Protein AF-A0A3C1M340-F1 (afdb_monomer_lite)

Secondary structure (DSSP, 8-state):
-HHHHHIIIIIHHHHHHHHHTT----S--EEEEEE-TTS-EEEEEEESS--TTTHHHHGGGB-S-HHHHHHHHHHT-GGG----B-SS-------PPTTTTSSPPP-----STT-----SS----PPPPTTT-PPPPP----

Sequence (142 aa):
DGLAKVEATVLRPVVQALRQRGIDYRGCLYAGLMVRPDGRIQVVEFNCRFGDPETQVVLPLLASPLEDLLLACVEGRLSQISPQWHPGFAVGVVLASEGYPGTVQRGSLLRGWAKPRVWGRGYSMPAPNKKTGLWSPPAAGC

pLDDT: mean 85.06, std 18.16, range [31.88, 98.06]

Structure (mmCIF, N/CA/C/O backbone):
data_AF-A0A3C1M340-F1
#
_entry.id   AF-A0A3C1M340-F1
#
loop_
_atom_site.group_PDB
_atom_site.id
_atom_site.type_symbol
_atom_site.label_atom_id
_atom_site.label_alt_id
_atom_site.label_comp_id
_atom_site.label_asym_id
_atom_site.label_entity_id
_atom_site.label_seq_id
_atom_site.pdbx_PDB_ins_code
_atom_site.Cartn_x
_atom_site.Cartn_y
_atom_site.Cartn_z
_atom_site.occupancy
_atom_site.B_iso_or_equiv
_atom_site.auth_seq_id
_atom_site.auth_comp_id
_atom_site.auth_asym_id
_atom_site.auth_atom_id
_atom_site.pdbx_PDB_model_num
ATOM 1 N N . ASP A 1 1 ? 8.660 3.408 16.340 1.00 72.19 1 ASP A N 1
ATOM 2 C CA . ASP A 1 1 ? 8.639 4.887 16.317 1.00 72.19 1 ASP A CA 1
ATOM 3 C C . ASP A 1 1 ? 8.169 5.540 15.021 1.00 72.19 1 ASP A C 1
ATOM 5 O O . ASP A 1 1 ? 7.170 6.245 15.077 1.00 72.19 1 ASP A O 1
ATOM 9 N N . GLY A 1 2 ? 8.788 5.319 13.853 1.00 84.50 2 GLY A N 1
ATOM 10 C CA . GLY A 1 2 ? 8.396 6.026 12.613 1.00 84.50 2 GLY A CA 1
ATOM 11 C C . GLY A 1 2 ? 6.963 5.760 12.113 1.00 84.50 2 GLY A C 1
ATOM 12 O O . GLY A 1 2 ? 6.224 6.700 11.831 1.00 84.50 2 GLY A O 1
ATOM 13 N N . LEU A 1 3 ? 6.544 4.491 12.056 1.00 88.31 3 LEU A N 1
ATOM 14 C CA . LEU A 1 3 ? 5.203 4.088 11.595 1.00 88.31 3 LEU A CA 1
ATOM 15 C C . LEU A 1 3 ? 4.074 4.655 12.467 1.00 88.31 3 LEU A C 1
ATOM 17 O O . LEU A 1 3 ? 3.103 5.185 11.938 1.00 88.31 3 LEU A O 1
ATOM 21 N N . ALA A 1 4 ? 4.235 4.623 13.792 1.00 91.88 4 ALA A N 1
ATOM 22 C CA . ALA A 1 4 ? 3.259 5.195 14.720 1.00 91.88 4 ALA A CA 1
ATOM 23 C C . ALA A 1 4 ? 3.076 6.708 14.497 1.00 91.88 4 ALA A C 1
ATOM 25 O O . ALA A 1 4 ? 1.959 7.221 14.554 1.00 91.88 4 ALA A O 1
ATOM 26 N N . LYS A 1 5 ? 4.163 7.424 14.172 1.00 93.25 5 LYS A N 1
ATOM 27 C CA . LYS A 1 5 ? 4.108 8.848 13.824 1.00 93.25 5 LYS A CA 1
ATOM 28 C C . LYS A 1 5 ? 3.344 9.077 12.518 1.00 93.25 5 LYS A C 1
ATOM 30 O O . LYS A 1 5 ? 2.459 9.924 12.498 1.00 93.25 5 LYS A O 1
ATOM 35 N N . VAL A 1 6 ? 3.629 8.300 11.466 1.00 95.44 6 VAL A N 1
ATOM 36 C CA . VAL A 1 6 ? 2.882 8.351 10.190 1.00 95.44 6 VAL A CA 1
ATOM 37 C C . VAL A 1 6 ? 1.391 8.121 10.423 1.00 95.44 6 VAL A C 1
ATOM 39 O O . VAL A 1 6 ? 0.554 8.872 9.925 1.00 95.44 6 VAL A O 1
ATOM 42 N N . GLU A 1 7 ? 1.049 7.102 11.202 1.00 94.75 7 GLU A N 1
ATOM 43 C CA . GLU A 1 7 ? -0.337 6.770 11.498 1.00 94.75 7 GLU A CA 1
ATOM 44 C C . GLU A 1 7 ? -1.058 7.927 12.204 1.00 94.75 7 GLU A C 1
ATOM 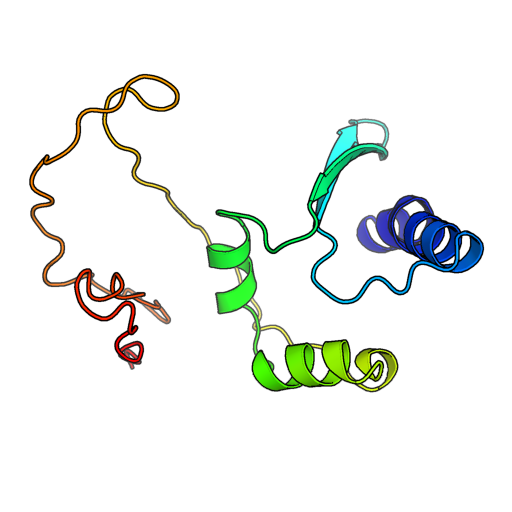46 O O . GLU A 1 7 ? -2.146 8.327 11.785 1.00 94.75 7 GLU A O 1
ATOM 51 N N . ALA A 1 8 ? -0.433 8.495 13.237 1.00 95.25 8 ALA A N 1
ATOM 52 C CA . ALA A 1 8 ? -1.012 9.565 14.040 1.00 95.25 8 ALA A CA 1
ATOM 53 C C . ALA A 1 8 ? -1.120 10.901 13.289 1.00 95.25 8 ALA A C 1
ATOM 55 O O . ALA A 1 8 ? -2.116 11.604 13.450 1.00 95.25 8 ALA A O 1
ATOM 56 N N . THR A 1 9 ? -0.119 11.267 12.481 1.00 95.12 9 THR A N 1
ATOM 57 C CA . THR A 1 9 ? -0.057 12.596 11.847 1.00 95.12 9 THR A CA 1
ATOM 58 C C . THR A 1 9 ? -0.555 12.621 10.406 1.00 95.12 9 THR A C 1
ATOM 60 O O . THR A 1 9 ? -0.801 13.704 9.883 1.00 95.12 9 THR A O 1
ATOM 63 N N . VAL A 1 10 ? -0.683 11.464 9.747 1.00 96.31 10 VAL A N 1
ATOM 64 C CA . VAL A 1 10 ? -1.110 11.368 8.342 1.00 96.31 10 VAL A CA 1
ATOM 65 C C . VAL A 1 10 ? -2.363 10.511 8.197 1.00 96.31 10 VAL A C 1
ATOM 67 O O . VAL A 1 10 ? -3.405 11.021 7.792 1.00 96.31 10 VAL A O 1
ATOM 70 N N . LEU A 1 11 ? -2.293 9.219 8.534 1.00 96.00 11 LEU A N 1
ATOM 71 C CA . LEU A 1 11 ? -3.354 8.271 8.166 1.00 96.00 11 LEU A CA 1
ATOM 72 C C . LEU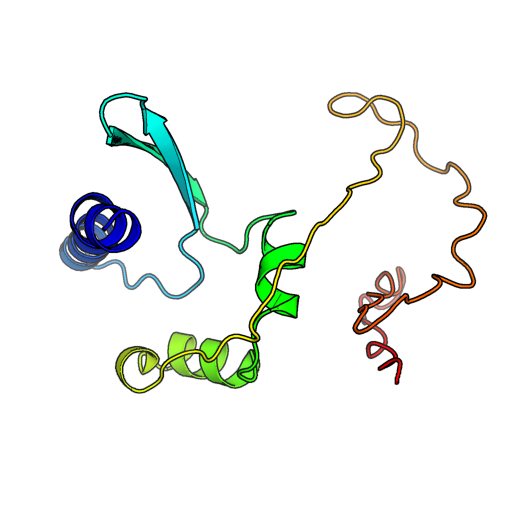 A 1 11 ? -4.654 8.507 8.949 1.00 96.00 11 LEU A C 1
ATOM 74 O O . LEU A 1 11 ? -5.721 8.624 8.346 1.00 96.00 11 LEU A O 1
ATOM 78 N N . ARG A 1 12 ? -4.583 8.632 10.282 1.00 95.75 12 ARG A N 1
ATOM 79 C CA . ARG A 1 12 ? -5.764 8.880 11.128 1.00 95.75 12 ARG A CA 1
ATOM 80 C C . ARG A 1 12 ? -6.461 10.207 10.793 1.00 95.75 12 ARG A C 1
ATOM 82 O O . ARG A 1 12 ? -7.680 10.165 10.610 1.00 95.75 12 ARG A O 1
ATOM 89 N N . PRO A 1 13 ? -5.751 11.347 10.640 1.00 97.12 13 PRO A N 1
ATOM 90 C CA . PRO A 1 13 ? -6.373 12.603 10.222 1.00 97.12 13 PRO A CA 1
ATOM 91 C C . PRO A 1 13 ? -7.105 12.509 8.881 1.00 97.12 13 PRO A C 1
ATOM 93 O O . PRO A 1 13 ? -8.211 13.029 8.755 1.00 97.12 13 PRO A O 1
ATOM 96 N N . VAL A 1 14 ? -6.538 11.809 7.892 1.00 97.25 14 VAL A N 1
ATOM 97 C CA . VAL A 1 14 ? -7.187 11.646 6.581 1.00 97.25 14 VAL A CA 1
ATOM 98 C C . VAL A 1 14 ? -8.459 10.813 6.691 1.00 97.25 14 VAL A C 1
ATOM 100 O O . VAL A 1 14 ? -9.502 11.233 6.192 1.00 97.25 14 VAL A O 1
ATOM 103 N N . VAL A 1 15 ? -8.421 9.681 7.400 1.00 95.25 15 VAL A N 1
ATOM 104 C CA . VAL A 1 15 ? -9.620 8.856 7.632 1.00 95.25 15 VAL A CA 1
ATOM 105 C C . VAL A 1 15 ? -10.699 9.650 8.376 1.00 95.25 15 VAL A C 1
ATOM 107 O O . VAL A 1 15 ? -11.879 9.564 8.033 1.00 95.25 15 VAL A O 1
ATOM 110 N N . GLN A 1 16 ? -10.319 10.464 9.364 1.00 96.81 16 GLN A N 1
ATOM 111 C CA . GLN A 1 16 ? -11.253 11.327 10.086 1.00 96.81 16 GLN A CA 1
ATOM 112 C C . GLN A 1 16 ? -11.868 12.400 9.178 1.00 96.81 16 GLN A C 1
ATOM 114 O O . GLN A 1 16 ? -13.082 12.600 9.222 1.00 96.81 16 GLN A O 1
ATOM 119 N N . ALA A 1 17 ? -11.067 13.051 8.334 1.00 97.88 17 ALA A N 1
ATOM 120 C CA . ALA A 1 17 ? -11.548 14.058 7.394 1.00 97.88 17 ALA A CA 1
ATOM 121 C C . ALA A 1 17 ? -12.517 13.463 6.359 1.00 97.88 17 ALA A C 1
ATOM 123 O O . ALA A 1 17 ? -13.540 14.073 6.050 1.00 97.88 17 ALA A O 1
ATOM 124 N N . LEU A 1 18 ? -12.241 12.254 5.857 1.00 97.44 18 LEU A N 1
ATOM 125 C CA . LEU A 1 18 ? -13.155 11.534 4.963 1.00 97.44 18 LEU A CA 1
ATOM 126 C C . LEU A 1 18 ? -14.496 11.255 5.653 1.00 97.44 18 LEU A C 1
ATOM 128 O O . LEU A 1 18 ? -15.545 11.582 5.100 1.00 97.44 18 LEU A O 1
ATOM 132 N N . ARG A 1 19 ? -14.467 10.773 6.903 1.00 95.62 19 ARG A N 1
ATOM 133 C CA . ARG A 1 19 ? -15.680 10.545 7.709 1.00 95.62 19 ARG A CA 1
ATOM 134 C C . ARG A 1 19 ? -16.476 11.825 7.958 1.00 95.62 19 ARG A C 1
ATOM 136 O O . ARG A 1 19 ? -17.688 11.820 7.783 1.00 95.62 19 ARG A O 1
ATOM 143 N N . GLN A 1 20 ? -15.811 12.923 8.322 1.00 98.06 20 GLN A N 1
ATOM 144 C CA . GLN A 1 20 ? -16.459 14.228 8.529 1.00 98.06 20 GLN A CA 1
ATOM 145 C C . GLN A 1 20 ? -17.143 14.750 7.261 1.00 98.06 20 GLN A C 1
ATOM 147 O O . GLN A 1 20 ? -18.144 15.455 7.345 1.00 98.06 20 GLN A O 1
ATOM 152 N N . ARG A 1 21 ? -16.624 14.380 6.088 1.00 98.06 21 ARG A N 1
ATOM 153 C CA . ARG A 1 21 ? -17.201 14.716 4.781 1.00 98.06 21 ARG A CA 1
ATOM 154 C C . ARG A 1 21 ? -18.261 13.717 4.305 1.00 98.06 21 ARG A C 1
ATOM 156 O O . ARG A 1 21 ? -18.741 13.859 3.186 1.00 98.06 21 ARG A O 1
ATOM 163 N N . GLY A 1 22 ? -18.602 12.709 5.110 1.00 97.62 22 GLY A N 1
ATOM 164 C CA . GLY A 1 22 ? -19.549 11.656 4.732 1.00 97.62 22 GLY A CA 1
ATOM 165 C C . GLY A 1 22 ? -19.032 10.715 3.638 1.00 97.62 22 GLY A C 1
ATOM 166 O O . GLY A 1 22 ? -19.830 10.073 2.963 1.00 97.62 22 GLY A O 1
ATOM 167 N N . ILE A 1 23 ? -17.713 10.640 3.434 1.00 97.44 23 ILE A N 1
ATOM 168 C CA . ILE A 1 23 ? -17.090 9.785 2.419 1.00 97.44 23 ILE A CA 1
ATOM 169 C C . ILE A 1 23 ? -16.677 8.466 3.075 1.00 97.44 23 ILE A C 1
ATOM 171 O O . ILE A 1 23 ? -15.714 8.416 3.844 1.00 97.44 23 ILE A O 1
ATOM 175 N N . ASP A 1 24 ? -17.387 7.389 2.742 1.00 94.06 24 ASP A N 1
ATOM 176 C CA . ASP A 1 24 ? -17.022 6.024 3.132 1.00 94.06 24 ASP A CA 1
ATOM 177 C C . ASP A 1 24 ? -15.975 5.453 2.164 1.00 94.06 24 ASP A C 1
ATOM 179 O O . ASP A 1 24 ? -16.289 4.779 1.182 1.00 94.06 24 ASP A O 1
ATOM 183 N N . TYR A 1 25 ? -14.707 5.789 2.405 1.00 95.50 25 TYR A N 1
ATOM 184 C CA . TYR A 1 25 ? -13.602 5.271 1.604 1.00 95.50 25 TYR A CA 1
ATOM 185 C C . TYR A 1 25 ? -13.273 3.825 1.995 1.00 95.50 25 TYR A C 1
ATOM 187 O O . TYR A 1 25 ? -12.819 3.566 3.112 1.00 95.50 25 TYR A O 1
ATOM 195 N N . ARG A 1 26 ? -13.420 2.896 1.043 1.00 95.31 26 ARG A N 1
ATOM 196 C CA . ARG A 1 26 ? -13.029 1.486 1.184 1.00 95.31 26 ARG A CA 1
ATOM 197 C C . ARG A 1 26 ? -12.032 1.113 0.096 1.00 95.31 26 ARG A C 1
ATOM 199 O O . ARG A 1 26 ? -12.331 1.230 -1.088 1.00 95.31 26 ARG A O 1
ATOM 206 N N . GLY A 1 27 ? -10.848 0.667 0.501 1.00 94.81 27 GLY A N 1
ATOM 207 C CA . GLY A 1 27 ? -9.798 0.232 -0.415 1.00 94.81 27 GLY A CA 1
ATOM 208 C C . GLY A 1 27 ? -8.397 0.539 0.101 1.00 94.81 27 GLY A C 1
ATOM 209 O O . GLY A 1 27 ? -8.190 0.818 1.282 1.00 94.81 27 GLY A O 1
ATOM 210 N N . CYS A 1 28 ? -7.421 0.501 -0.805 1.00 95.81 28 CYS A N 1
ATOM 211 C CA . CYS A 1 28 ? -6.034 0.840 -0.501 1.00 95.81 28 CYS A CA 1
ATOM 212 C C . CYS A 1 28 ? -5.847 2.362 -0.548 1.00 95.81 28 CYS A C 1
ATOM 214 O O . CYS A 1 28 ? -5.957 2.961 -1.616 1.00 95.81 28 CYS A O 1
ATOM 216 N N . LEU A 1 29 ? -5.597 2.994 0.602 1.00 95.81 29 LEU A N 1
ATOM 217 C CA . LEU A 1 29 ? -5.154 4.388 0.669 1.00 95.81 29 LEU A CA 1
ATOM 218 C C . LEU A 1 29 ? -3.623 4.409 0.660 1.00 95.81 29 LEU A C 1
ATOM 220 O O . LEU A 1 29 ? -2.985 4.203 1.693 1.00 95.81 29 LEU A O 1
ATOM 224 N N . TYR A 1 30 ? -3.040 4.638 -0.510 1.00 96.56 30 TYR A N 1
ATOM 225 C CA . TYR A 1 30 ? -1.594 4.720 -0.673 1.00 96.56 30 TYR A CA 1
ATOM 226 C C . TYR A 1 30 ? -1.134 6.154 -0.395 1.00 96.56 30 TYR A C 1
ATOM 228 O O . TYR A 1 30 ? -1.583 7.088 -1.058 1.00 96.56 30 TYR A O 1
ATOM 236 N N . ALA A 1 31 ? -0.245 6.329 0.583 1.00 96.44 31 ALA A N 1
ATOM 237 C CA . ALA A 1 31 ? 0.309 7.626 0.960 1.00 96.44 31 ALA A CA 1
ATOM 238 C C . ALA A 1 31 ? 1.757 7.742 0.469 1.00 96.44 31 ALA A C 1
ATOM 240 O O . ALA A 1 31 ? 2.644 7.060 0.985 1.00 96.44 31 ALA A O 1
ATOM 241 N N . GLY A 1 32 ? 2.001 8.631 -0.494 1.00 96.25 32 GLY A N 1
ATOM 242 C CA . GLY A 1 32 ? 3.351 9.020 -0.889 1.00 96.25 32 GLY A CA 1
ATOM 243 C C . GLY A 1 32 ? 3.928 9.962 0.162 1.00 96.25 32 GLY A C 1
ATOM 244 O O . GLY A 1 32 ? 3.405 11.060 0.360 1.00 96.25 32 GLY A O 1
ATOM 245 N N . LEU A 1 33 ? 4.979 9.535 0.863 1.00 96.31 33 LEU A N 1
ATOM 246 C CA . LEU A 1 33 ? 5.562 10.278 1.981 1.00 96.31 33 LEU A CA 1
ATOM 247 C C . LEU A 1 33 ? 7.008 10.669 1.697 1.00 96.31 33 LEU A C 1
ATOM 249 O O . LEU A 1 33 ? 7.802 9.869 1.213 1.00 96.31 33 LEU A O 1
ATOM 253 N N . MET A 1 34 ? 7.367 11.882 2.104 1.00 95.38 34 MET A N 1
ATOM 254 C CA . MET A 1 34 ? 8.745 12.344 2.183 1.00 95.38 34 MET A CA 1
ATOM 255 C C . MET A 1 34 ? 9.125 12.520 3.652 1.00 95.38 34 MET A C 1
ATOM 257 O O . MET A 1 34 ? 8.502 13.301 4.378 1.00 95.38 34 MET A O 1
ATOM 261 N N . VAL A 1 35 ? 10.157 11.796 4.089 1.00 93.38 35 VAL A N 1
ATOM 262 C CA . VAL A 1 35 ? 10.726 11.923 5.436 1.00 93.38 35 VAL A CA 1
ATOM 263 C C . VAL A 1 35 ? 12.002 12.749 5.346 1.00 93.38 35 VAL A C 1
ATOM 265 O O . VAL A 1 35 ? 12.945 12.383 4.648 1.00 93.38 35 VAL A O 1
ATOM 268 N N . ARG A 1 36 ? 12.014 13.891 6.029 1.00 91.69 36 ARG A N 1
ATOM 269 C CA . ARG A 1 36 ? 13.162 14.799 6.073 1.00 91.69 36 ARG A CA 1
ATOM 270 C C . ARG A 1 36 ? 14.215 14.315 7.083 1.00 91.69 36 ARG A C 1
ATOM 272 O O . ARG A 1 36 ? 13.858 13.601 8.022 1.00 91.69 36 ARG A O 1
ATOM 279 N N . PRO A 1 37 ? 15.485 14.752 6.959 1.00 92.56 37 PRO A N 1
ATOM 280 C CA . PRO A 1 37 ? 16.547 14.399 7.910 1.00 92.56 37 PRO A CA 1
ATOM 281 C C . PRO A 1 37 ? 16.249 14.773 9.371 1.00 92.56 37 PRO A C 1
ATOM 283 O O . PRO A 1 37 ? 16.718 14.104 10.283 1.00 92.56 37 PRO A O 1
ATOM 286 N N . ASP A 1 38 ? 15.436 15.807 9.601 1.00 91.88 38 ASP A N 1
ATOM 287 C CA . ASP A 1 38 ? 14.975 16.243 10.930 1.00 91.88 38 ASP A CA 1
ATOM 288 C C . ASP A 1 38 ? 13.791 15.413 11.478 1.00 91.88 38 ASP A C 1
ATOM 290 O O . ASP A 1 38 ? 13.201 15.742 12.509 1.00 91.88 38 ASP A O 1
ATOM 294 N N . GLY A 1 39 ? 13.395 14.346 10.779 1.00 88.19 39 GLY A N 1
ATOM 295 C CA . GLY A 1 39 ? 12.296 13.466 11.165 1.00 88.19 39 GLY A CA 1
ATOM 296 C C . GLY A 1 39 ? 10.899 14.045 10.917 1.00 88.19 39 GLY A C 1
ATOM 297 O O . GLY A 1 39 ? 9.906 13.469 11.389 1.00 88.19 39 GLY A O 1
ATOM 298 N N . ARG A 1 40 ? 10.772 15.175 10.206 1.00 91.56 40 ARG A N 1
ATOM 299 C CA . ARG A 1 40 ? 9.471 15.677 9.736 1.00 91.56 40 ARG A CA 1
ATOM 300 C C . ARG A 1 40 ? 8.969 14.830 8.571 1.00 91.56 40 ARG A C 1
ATOM 302 O O . ARG A 1 40 ? 9.727 14.464 7.679 1.00 91.56 40 ARG A O 1
ATOM 309 N N . ILE A 1 41 ? 7.668 14.556 8.576 1.00 94.81 41 ILE A N 1
ATOM 310 C CA . ILE A 1 41 ? 6.990 13.741 7.566 1.00 94.81 41 ILE A CA 1
ATOM 311 C C . ILE A 1 41 ? 6.053 14.659 6.795 1.00 94.81 41 ILE A C 1
ATOM 313 O O . ILE A 1 41 ? 5.273 15.395 7.401 1.00 94.81 41 ILE A O 1
ATOM 317 N N . GLN A 1 42 ? 6.148 14.636 5.473 1.00 94.50 42 GLN A N 1
ATOM 318 C CA . GLN A 1 42 ? 5.263 15.385 4.592 1.00 94.50 42 GLN A CA 1
ATOM 319 C C . GLN A 1 42 ? 4.603 14.440 3.601 1.00 94.50 42 GLN A C 1
ATOM 321 O O . GLN A 1 42 ? 5.247 13.538 3.068 1.00 94.50 42 GLN A O 1
ATOM 326 N N . VAL A 1 43 ? 3.318 14.669 3.359 1.00 96.56 43 VAL A N 1
ATOM 327 C CA . VAL A 1 43 ? 2.587 13.988 2.296 1.00 96.56 43 VAL A CA 1
ATOM 328 C C . VAL A 1 43 ? 2.943 14.652 0.973 1.00 96.56 43 VAL A C 1
ATOM 330 O O . VAL A 1 43 ? 2.858 15.874 0.856 1.00 96.56 43 VAL A O 1
ATOM 333 N N . VAL A 1 44 ? 3.336 13.840 -0.001 1.00 96.88 44 VAL A N 1
ATOM 334 C CA . VAL A 1 44 ? 3.500 14.246 -1.398 1.00 96.88 44 VAL A CA 1
ATOM 335 C C . VAL A 1 44 ? 2.154 14.121 -2.104 1.00 96.88 44 VAL A C 1
ATOM 337 O O . VAL A 1 44 ? 1.652 15.095 -2.654 1.00 96.88 44 VAL A O 1
ATOM 340 N N . GLU A 1 45 ? 1.537 12.941 -2.019 1.00 96.69 45 GLU A N 1
ATOM 341 C CA . GLU A 1 45 ? 0.253 12.645 -2.649 1.00 96.69 45 GLU A CA 1
ATOM 342 C C . GLU A 1 45 ? -0.461 11.463 -1.981 1.00 96.69 45 GLU A C 1
ATOM 344 O O . GLU A 1 45 ? 0.132 10.703 -1.208 1.00 96.69 45 GLU A O 1
ATOM 349 N N . PHE A 1 46 ? -1.737 11.293 -2.329 1.00 96.62 46 PHE A N 1
ATOM 350 C CA . PHE A 1 46 ? -2.499 10.081 -2.052 1.00 96.62 46 PHE A CA 1
ATOM 351 C C . PHE A 1 46 ? -2.950 9.435 -3.359 1.00 96.62 46 PHE A C 1
ATOM 353 O O . PHE A 1 46 ? -3.466 10.118 -4.242 1.00 96.62 46 PHE A O 1
ATOM 360 N N . ASN A 1 47 ? -2.825 8.112 -3.439 1.00 96.31 47 ASN A N 1
ATOM 361 C CA . ASN A 1 47 ? -3.422 7.302 -4.494 1.00 96.31 47 ASN A CA 1
ATOM 362 C C . ASN A 1 47 ? -4.533 6.423 -3.909 1.00 96.31 47 ASN A C 1
ATOM 364 O O . ASN A 1 47 ? -4.399 5.868 -2.817 1.00 96.31 47 ASN A O 1
ATOM 368 N N . CYS A 1 48 ? -5.624 6.271 -4.663 1.00 95.56 48 CYS A N 1
ATOM 369 C CA . CYS A 1 48 ? -6.808 5.521 -4.230 1.00 95.56 48 CYS A CA 1
ATOM 370 C C . CYS A 1 48 ? -6.802 4.043 -4.670 1.00 95.56 48 CYS A C 1
ATOM 372 O O . CYS A 1 48 ? -7.846 3.453 -4.943 1.00 95.56 48 CYS A O 1
ATOM 374 N N . ARG A 1 49 ? -5.612 3.471 -4.856 1.00 96.38 49 ARG A N 1
ATOM 375 C CA . ARG A 1 49 ? -5.386 2.118 -5.374 1.00 96.38 49 ARG A CA 1
ATOM 376 C C . ARG A 1 49 ? -4.008 1.628 -4.948 1.00 96.38 49 ARG A C 1
ATOM 378 O O . ARG A 1 49 ? -3.182 2.410 -4.485 1.00 96.38 49 ARG A O 1
ATOM 385 N N . PHE A 1 50 ? -3.771 0.334 -5.125 1.00 95.50 50 PHE A N 1
ATOM 386 C CA . PHE A 1 50 ? -2.472 -0.285 -4.884 1.00 95.50 50 PHE A CA 1
ATOM 387 C C . PHE A 1 50 ? -1.344 0.413 -5.666 1.00 95.50 50 PHE A C 1
ATOM 389 O O . PHE A 1 50 ? -1.521 0.814 -6.819 1.00 95.50 50 PHE A O 1
ATOM 396 N N . GLY A 1 51 ? -0.189 0.591 -5.023 1.00 92.94 51 GLY A N 1
ATOM 397 C CA . GLY A 1 51 ? 1.002 1.157 -5.661 1.00 92.94 51 GLY A CA 1
ATOM 398 C C . GLY A 1 51 ? 1.542 0.232 -6.753 1.00 92.94 51 GLY A C 1
ATOM 399 O O . GLY A 1 51 ? 1.413 -0.987 -6.644 1.00 92.94 51 GLY A O 1
ATOM 400 N N . ASP A 1 52 ? 2.141 0.801 -7.789 1.00 93.44 52 ASP A N 1
ATOM 401 C CA . ASP A 1 52 ? 2.877 0.064 -8.815 1.00 93.44 52 ASP A CA 1
ATOM 402 C C . ASP A 1 52 ? 4.206 0.809 -9.017 1.00 93.44 52 ASP A C 1
ATOM 404 O O . ASP A 1 52 ? 4.162 1.982 -9.407 1.00 93.44 52 ASP A O 1
ATOM 408 N N . PRO A 1 53 ? 5.373 0.199 -8.725 1.00 94.44 53 PRO A N 1
ATOM 409 C CA . PRO A 1 53 ? 5.615 -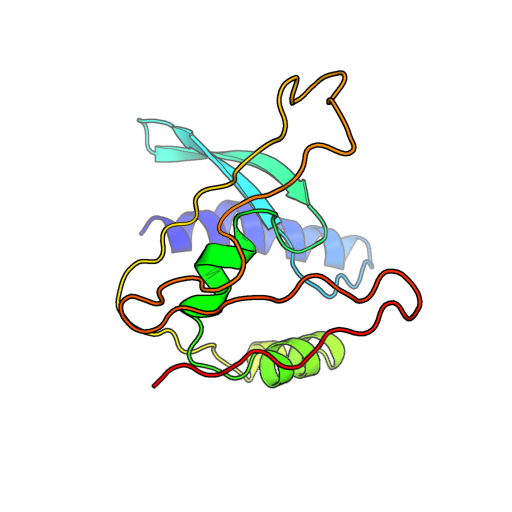1.234 -8.499 1.00 94.44 53 PRO A CA 1
ATOM 410 C C . PRO A 1 53 ? 5.636 -1.707 -7.030 1.00 94.44 53 PRO A C 1
ATOM 412 O O . PRO A 1 53 ? 6.131 -2.798 -6.737 1.00 94.44 53 PRO A O 1
ATOM 415 N N . GLU A 1 54 ? 5.153 -0.917 -6.069 1.00 95.75 54 GLU A N 1
ATOM 416 C CA . GLU A 1 54 ? 5.300 -1.233 -4.638 1.00 95.75 54 GLU A CA 1
ATOM 417 C C . GLU A 1 54 ? 4.526 -2.484 -4.212 1.00 95.75 54 GLU A C 1
ATOM 419 O O . GLU A 1 54 ? 4.980 -3.257 -3.367 1.00 95.75 54 GLU A O 1
ATOM 424 N N . THR A 1 55 ? 3.363 -2.727 -4.811 1.00 95.12 55 THR A N 1
ATOM 425 C CA . THR A 1 55 ? 2.524 -3.882 -4.458 1.00 95.12 55 THR A CA 1
ATOM 426 C C . THR A 1 55 ? 3.225 -5.203 -4.768 1.00 95.12 55 THR A C 1
ATOM 428 O O . THR A 1 55 ? 3.099 -6.162 -4.006 1.00 95.12 55 THR A O 1
ATOM 431 N N . GLN A 1 56 ? 4.034 -5.236 -5.829 1.00 93.88 56 GLN A N 1
ATOM 432 C CA . GLN A 1 56 ? 4.804 -6.400 -6.260 1.00 93.88 56 GLN A CA 1
ATOM 433 C C . GLN A 1 56 ? 5.904 -6.794 -5.267 1.00 93.88 56 GLN A C 1
ATOM 435 O O . GLN A 1 56 ? 6.364 -7.930 -5.323 1.00 93.88 56 GLN A O 1
ATOM 440 N N . VAL A 1 57 ? 6.315 -5.903 -4.356 1.00 94.31 57 VAL A N 1
ATOM 441 C CA . VAL A 1 57 ? 7.264 -6.229 -3.275 1.00 94.31 57 VAL A CA 1
ATOM 442 C C . VAL A 1 57 ? 6.586 -6.390 -1.917 1.00 94.31 57 VAL A C 1
ATOM 444 O O . VAL A 1 57 ? 7.059 -7.167 -1.094 1.00 94.31 57 VAL A O 1
ATOM 447 N N . VAL A 1 58 ? 5.452 -5.724 -1.683 1.00 94.75 58 VAL A N 1
ATOM 448 C CA . VAL A 1 58 ? 4.707 -5.850 -0.422 1.00 94.75 58 VAL A CA 1
ATOM 449 C C . VAL A 1 58 ? 3.950 -7.177 -0.351 1.00 94.75 58 VAL A C 1
ATOM 451 O O . VAL A 1 58 ? 4.108 -7.914 0.619 1.00 94.75 58 VAL A O 1
ATOM 454 N N . LEU A 1 59 ? 3.150 -7.518 -1.369 1.00 95.56 59 LEU A N 1
ATOM 455 C CA . LEU A 1 59 ? 2.282 -8.702 -1.314 1.00 95.56 59 LEU A CA 1
ATOM 456 C C . LEU A 1 59 ? 3.028 -10.039 -1.176 1.00 95.56 59 LEU A C 1
ATOM 458 O O . LEU A 1 59 ? 2.525 -10.888 -0.449 1.00 95.56 59 LEU A O 1
ATOM 462 N N . PRO A 1 60 ? 4.217 -10.261 -1.772 1.00 94.38 60 PRO A N 1
ATOM 463 C CA . PRO A 1 60 ? 4.960 -11.503 -1.539 1.00 94.38 60 PRO A CA 1
ATOM 464 C C . PRO A 1 60 ? 5.388 -11.731 -0.083 1.00 94.38 60 PRO A C 1
ATOM 466 O O . PRO A 1 60 ? 5.684 -12.864 0.293 1.00 94.38 60 PRO A O 1
ATOM 469 N N . LEU A 1 61 ? 5.452 -10.670 0.731 1.00 96.31 61 LEU A N 1
ATOM 470 C CA . LEU A 1 61 ? 5.744 -10.764 2.163 1.00 96.31 61 LEU A CA 1
ATOM 471 C C . LEU A 1 61 ? 4.478 -10.951 3.007 1.00 96.31 61 LEU A C 1
ATOM 473 O O . LEU A 1 61 ? 4.590 -11.210 4.204 1.00 96.31 61 LEU A O 1
ATOM 477 N N . LEU A 1 62 ? 3.284 -10.825 2.425 1.00 96.75 62 LEU A N 1
ATOM 478 C CA . LEU A 1 62 ? 2.032 -11.051 3.132 1.00 96.75 62 LEU A CA 1
ATOM 479 C C . LEU A 1 62 ? 1.843 -12.558 3.356 1.00 96.75 62 LEU A C 1
ATOM 481 O O . LEU A 1 62 ? 1.744 -13.327 2.405 1.00 96.75 62 LEU A O 1
ATOM 485 N N . ALA A 1 63 ? 1.800 -12.972 4.622 1.00 96.25 63 ALA A N 1
ATOM 486 C CA . ALA A 1 63 ? 1.556 -14.363 5.003 1.00 96.25 63 ALA A CA 1
ATOM 487 C C . ALA A 1 63 ? 0.058 -14.676 5.123 1.00 96.25 63 ALA A C 1
ATOM 489 O O . ALA A 1 63 ? -0.353 -15.821 4.954 1.00 96.25 63 ALA A O 1
ATOM 490 N N . SER A 1 64 ? -0.759 -13.669 5.443 1.00 96.38 64 SER A N 1
ATOM 491 C CA . SER A 1 64 ? -2.217 -13.804 5.444 1.00 96.38 64 SER A CA 1
ATOM 492 C C . SER A 1 64 ? -2.775 -13.945 4.022 1.00 96.38 64 SER A C 1
ATOM 494 O O . SER A 1 64 ? -2.257 -13.302 3.109 1.00 96.38 64 SER A O 1
ATOM 496 N N . PRO A 1 65 ? -3.871 -14.697 3.828 1.00 95.56 65 PRO A N 1
ATOM 497 C CA . PRO A 1 65 ? -4.608 -14.682 2.569 1.00 95.56 65 PRO A CA 1
ATOM 498 C C . PRO A 1 65 ? -5.066 -13.256 2.232 1.00 95.56 65 PRO A C 1
ATOM 500 O O . PRO A 1 65 ? -5.633 -12.551 3.074 1.00 95.56 65 PRO A O 1
ATOM 503 N N . LEU A 1 66 ? -4.793 -12.799 1.009 1.00 96.25 66 LEU A N 1
ATOM 504 C CA . LEU A 1 66 ? -5.147 -11.441 0.586 1.00 96.25 66 LEU A CA 1
ATOM 505 C C . LEU A 1 66 ? -6.670 -11.279 0.493 1.00 96.25 66 LEU A C 1
ATOM 507 O O . LEU A 1 66 ? -7.207 -10.228 0.836 1.00 96.25 66 LEU A O 1
ATOM 511 N N . GLU A 1 67 ? -7.364 -12.325 0.058 1.00 96.88 67 GLU A N 1
ATOM 512 C CA . GLU A 1 67 ? -8.815 -12.400 -0.055 1.00 96.88 67 GLU A CA 1
ATOM 513 C C . GLU A 1 67 ? -9.530 -12.105 1.270 1.00 96.88 67 GLU A C 1
ATOM 515 O O . GLU A 1 67 ? -10.516 -11.371 1.259 1.00 96.88 67 GLU A O 1
ATOM 520 N N . ASP A 1 68 ? -8.994 -12.562 2.406 1.00 96.56 68 ASP A N 1
ATOM 521 C CA . ASP A 1 68 ? -9.574 -12.306 3.729 1.00 96.56 68 ASP A CA 1
ATOM 522 C C . ASP A 1 68 ? -9.510 -10.814 4.083 1.00 96.56 68 ASP A C 1
ATOM 524 O O . ASP A 1 68 ? -10.470 -10.239 4.606 1.00 96.56 68 ASP A O 1
ATOM 528 N N . LEU A 1 69 ? -8.390 -10.158 3.754 1.00 97.12 69 LEU A N 1
ATOM 529 C CA . LEU A 1 69 ? -8.208 -8.719 3.962 1.00 97.12 69 LEU A CA 1
ATOM 530 C C . LEU A 1 69 ? -9.130 -7.904 3.056 1.00 97.12 69 LEU A C 1
ATOM 532 O O . LEU A 1 69 ? -9.747 -6.936 3.508 1.00 97.12 69 LEU A O 1
ATOM 536 N N . LEU A 1 70 ? -9.233 -8.290 1.783 1.00 96.88 70 LEU A N 1
ATOM 537 C CA . LEU A 1 70 ? -10.101 -7.622 0.818 1.00 96.88 70 LEU A CA 1
ATOM 538 C C . LEU A 1 70 ? -11.578 -7.788 1.195 1.00 96.88 70 LEU A C 1
ATOM 540 O O . LEU A 1 70 ? -12.315 -6.801 1.186 1.00 96.88 70 LEU A O 1
ATOM 544 N N . LEU A 1 71 ? -11.997 -8.989 1.600 1.00 97.62 71 LEU A N 1
ATOM 545 C CA . LEU A 1 71 ? -13.362 -9.256 2.048 1.00 97.62 71 LEU A CA 1
ATOM 546 C C . LEU A 1 71 ? -13.701 -8.442 3.301 1.00 97.62 71 LEU A C 1
ATOM 548 O O . LEU A 1 71 ? -14.712 -7.741 3.326 1.00 97.62 71 LEU A O 1
ATOM 552 N N . ALA A 1 72 ? -12.826 -8.436 4.309 1.00 97.62 72 ALA A N 1
ATOM 553 C CA . ALA A 1 72 ? -13.030 -7.620 5.503 1.00 97.62 72 ALA A CA 1
ATOM 554 C C . ALA A 1 72 ? -13.034 -6.110 5.204 1.00 97.62 72 ALA A C 1
ATOM 556 O O . ALA A 1 72 ? -13.734 -5.359 5.885 1.00 97.62 72 ALA A O 1
ATOM 557 N N . CYS A 1 73 ? -12.287 -5.646 4.196 1.00 96.88 73 CYS A N 1
ATOM 558 C CA . CYS A 1 73 ? -12.343 -4.261 3.723 1.00 96.88 73 CYS A CA 1
ATOM 559 C C . CYS A 1 73 ? -13.715 -3.926 3.134 1.00 96.88 73 CYS A C 1
ATOM 561 O O . CYS A 1 73 ? -14.331 -2.936 3.537 1.00 96.88 73 CYS A O 1
ATOM 563 N N . VAL A 1 74 ? -14.219 -4.777 2.238 1.00 96.62 74 VAL A N 1
ATOM 564 C CA . VAL A 1 74 ? -15.538 -4.609 1.618 1.00 96.62 74 VAL A CA 1
ATOM 565 C C . VAL A 1 74 ? -16.651 -4.671 2.661 1.00 96.62 74 VAL A C 1
ATOM 567 O O . VAL A 1 74 ? -17.584 -3.881 2.580 1.00 96.62 74 VAL A O 1
ATOM 570 N N . GLU A 1 75 ? -16.540 -5.529 3.673 1.00 97.19 75 GLU A N 1
ATOM 571 C CA . GLU A 1 75 ? -17.549 -5.692 4.729 1.00 97.19 75 GLU A CA 1
ATOM 572 C C . GLU A 1 75 ? -17.406 -4.698 5.897 1.00 97.19 75 GLU A C 1
ATOM 574 O O . GLU A 1 75 ? -18.241 -4.683 6.799 1.00 97.19 75 GLU A O 1
ATOM 579 N N . GLY A 1 76 ? -16.368 -3.853 5.912 1.00 95.88 76 GLY A N 1
ATOM 580 C CA . GLY A 1 76 ? -16.134 -2.896 7.002 1.00 95.88 76 GLY A CA 1
ATOM 581 C C . GLY A 1 76 ? -15.675 -3.541 8.319 1.00 95.88 76 GLY A C 1
ATOM 582 O O . GLY A 1 76 ? -15.831 -2.952 9.387 1.00 95.88 76 GLY A O 1
ATOM 583 N N . ARG A 1 77 ? -15.089 -4.741 8.255 1.00 97.19 77 ARG A N 1
ATOM 584 C CA . ARG A 1 77 ? -14.629 -5.540 9.405 1.00 97.19 77 ARG A CA 1
ATOM 585 C C . ARG A 1 77 ? -13.109 -5.548 9.586 1.00 97.19 77 ARG A C 1
ATOM 587 O O . ARG A 1 77 ? -12.594 -6.363 10.344 1.00 97.19 77 ARG A O 1
ATOM 594 N N . LEU A 1 78 ? -12.373 -4.641 8.934 1.00 94.88 78 LEU A N 1
ATOM 595 C CA . LEU A 1 78 ? -10.903 -4.584 9.022 1.00 94.88 78 LEU A CA 1
ATOM 596 C C . LEU A 1 78 ? -10.361 -4.474 10.454 1.00 94.88 78 LEU A C 1
ATOM 598 O O . LEU A 1 78 ? -9.265 -4.946 10.715 1.00 94.88 78 LEU A O 1
ATOM 602 N N . SER A 1 79 ? -11.113 -3.896 11.395 1.00 95.06 79 SER A N 1
ATOM 603 C CA . SER A 1 79 ? -10.710 -3.826 12.808 1.00 95.06 79 SER A CA 1
ATOM 604 C C . SER A 1 79 ? -10.676 -5.183 13.522 1.00 95.06 79 SER A C 1
ATOM 606 O O . SER A 1 79 ? -10.136 -5.270 14.620 1.00 95.06 79 SER A O 1
ATOM 608 N N . GLN A 1 80 ? -11.265 -6.227 12.931 1.00 96.69 80 GLN A N 1
ATOM 609 C CA . GLN A 1 80 ? -11.369 -7.571 13.509 1.00 96.69 80 GLN A CA 1
ATOM 610 C C . GLN A 1 80 ? -10.246 -8.504 13.049 1.00 96.69 80 GLN A C 1
ATOM 612 O O . GLN A 1 80 ? -10.131 -9.615 13.560 1.00 96.69 80 GLN A O 1
ATOM 617 N N . ILE A 1 81 ? -9.440 -8.081 12.074 1.00 95.44 81 ILE A N 1
ATOM 618 C CA . ILE A 1 81 ? -8.375 -8.897 11.498 1.00 95.44 81 ILE A CA 1
ATOM 619 C C . ILE A 1 81 ? -7.050 -8.144 11.537 1.00 95.44 81 ILE A C 1
ATOM 621 O O . ILE A 1 81 ? -7.010 -6.917 11.492 1.00 95.44 81 ILE A O 1
ATOM 625 N N . SER A 1 82 ? -5.952 -8.890 11.612 1.00 95.12 82 SER A N 1
ATOM 626 C CA . SER A 1 82 ? -4.606 -8.323 11.598 1.00 95.12 82 SER A CA 1
ATOM 627 C C . SER A 1 82 ? -3.732 -9.108 10.620 1.00 95.12 82 SER A C 1
ATOM 629 O O . SER A 1 82 ? -3.578 -10.322 10.806 1.00 95.12 82 SER A O 1
ATOM 631 N N . PRO A 1 83 ? -3.183 -8.463 9.573 1.00 95.88 83 PRO A N 1
ATOM 632 C CA . PRO A 1 83 ? -2.366 -9.148 8.585 1.00 95.88 83 PRO A CA 1
ATOM 633 C C . PRO A 1 83 ? -1.082 -9.681 9.222 1.00 95.88 83 PRO A C 1
ATOM 635 O O . PRO A 1 83 ? -0.389 -8.975 9.957 1.00 95.88 83 PRO A O 1
ATOM 638 N N . GLN A 1 84 ? -0.759 -10.928 8.906 1.00 97.38 84 GLN A N 1
ATOM 639 C CA . GLN A 1 84 ? 0.505 -11.561 9.249 1.00 97.38 84 GLN A CA 1
ATOM 640 C C . GLN A 1 84 ? 1.482 -11.408 8.087 1.00 97.38 84 GLN A C 1
ATOM 642 O O . GLN A 1 84 ? 1.092 -11.455 6.918 1.00 97.38 84 GLN A O 1
ATOM 647 N N . TRP A 1 85 ? 2.761 -11.262 8.416 1.00 96.62 85 TRP A N 1
ATOM 648 C CA . TRP A 1 85 ? 3.822 -11.022 7.445 1.00 96.62 85 TRP A CA 1
ATOM 649 C C . TRP A 1 85 ? 4.931 -12.053 7.617 1.00 96.62 85 TRP A C 1
ATOM 651 O O . TRP A 1 85 ? 5.312 -12.395 8.739 1.00 96.62 85 TRP A O 1
ATOM 661 N N . HIS A 1 86 ? 5.466 -12.543 6.505 1.00 95.62 86 HIS A N 1
ATOM 662 C CA . HIS A 1 86 ? 6.686 -13.330 6.515 1.00 95.62 86 HIS A CA 1
ATOM 663 C C . HIS A 1 86 ? 7.877 -12.429 6.873 1.00 95.62 86 HIS A C 1
ATOM 665 O O . HIS A 1 86 ? 7.974 -11.311 6.360 1.00 95.62 86 HIS A O 1
ATOM 671 N N . PRO A 1 87 ? 8.815 -12.895 7.716 1.00 94.94 87 PRO A N 1
ATOM 672 C CA . PRO A 1 87 ? 10.047 -12.161 7.948 1.00 94.94 87 PRO A CA 1
ATOM 673 C C . PRO A 1 87 ? 10.902 -12.168 6.674 1.00 94.94 87 PRO A C 1
ATOM 675 O O . PRO A 1 87 ? 10.958 -13.169 5.957 1.00 94.94 87 PRO A O 1
ATOM 678 N N . GLY A 1 88 ? 11.604 -11.067 6.417 1.00 94.19 88 GLY A N 1
ATOM 679 C CA . GLY A 1 88 ? 12.539 -10.950 5.301 1.00 94.19 88 GLY A CA 1
ATOM 680 C C . GLY A 1 88 ? 12.366 -9.659 4.514 1.00 94.19 88 GLY A C 1
ATOM 681 O O . GLY A 1 88 ? 11.782 -8.688 4.992 1.00 94.19 88 GLY A O 1
ATOM 682 N N . PHE A 1 89 ? 12.904 -9.665 3.298 1.00 94.19 89 PHE A N 1
ATOM 683 C CA . PHE A 1 89 ? 12.907 -8.524 2.391 1.00 94.19 89 PHE A CA 1
ATOM 684 C C . PHE A 1 89 ? 12.513 -8.987 0.991 1.00 94.19 89 PHE A C 1
ATOM 686 O O . PHE A 1 89 ? 12.861 -10.094 0.580 1.00 94.19 89 PHE A O 1
ATOM 693 N N . ALA A 1 90 ? 11.823 -8.124 0.252 1.00 93.38 90 ALA A N 1
ATOM 694 C CA . ALA A 1 90 ? 11.493 -8.328 -1.150 1.00 93.38 90 ALA A CA 1
ATOM 695 C C . ALA A 1 90 ? 12.003 -7.135 -1.962 1.00 93.38 90 ALA A C 1
ATOM 697 O O . ALA A 1 90 ? 11.879 -5.986 -1.539 1.00 93.38 90 ALA A O 1
ATOM 698 N N . VAL A 1 91 ? 12.591 -7.418 -3.123 1.00 94.44 91 VAL A N 1
ATOM 699 C CA . VAL A 1 91 ? 13.140 -6.410 -4.035 1.00 94.44 91 VAL A CA 1
ATOM 700 C C . VAL A 1 91 ? 12.556 -6.649 -5.418 1.00 94.44 91 VAL A C 1
ATOM 702 O O . VAL A 1 91 ? 12.566 -7.773 -5.916 1.00 94.44 91 VAL A O 1
ATOM 705 N N . GLY A 1 92 ? 12.046 -5.585 -6.031 1.00 91.62 92 GLY A N 1
ATOM 706 C CA . GLY A 1 92 ? 11.469 -5.599 -7.368 1.00 91.62 92 GLY A CA 1
ATOM 707 C C . GLY A 1 92 ? 12.322 -4.772 -8.317 1.00 91.62 92 GLY A C 1
ATOM 708 O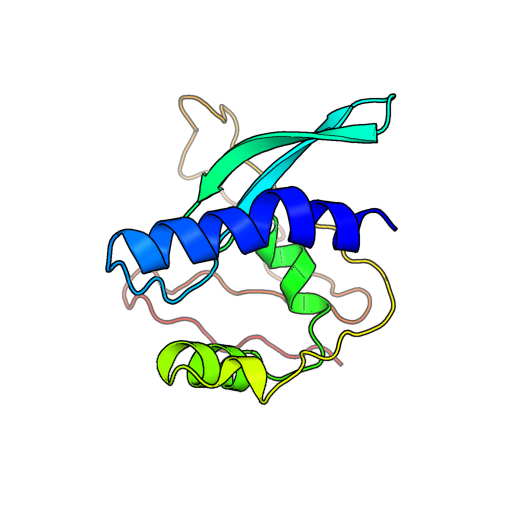 O . GLY A 1 92 ? 12.727 -3.661 -7.981 1.00 91.62 92 GLY A O 1
ATOM 709 N N . VAL A 1 93 ? 12.584 -5.308 -9.508 1.00 92.94 93 VAL A N 1
ATOM 710 C CA . VAL A 1 93 ? 13.250 -4.586 -10.596 1.00 92.94 93 VAL A CA 1
ATOM 711 C C . VAL A 1 93 ? 12.274 -4.481 -11.756 1.00 92.94 93 VAL A C 1
ATOM 713 O O . VAL A 1 93 ? 11.821 -5.495 -12.286 1.00 92.94 93 VAL A O 1
ATOM 716 N N . VAL A 1 94 ? 11.955 -3.251 -12.152 1.00 92.69 94 VAL A N 1
ATOM 717 C CA . VAL A 1 94 ? 11.104 -2.987 -13.313 1.00 92.69 94 VAL A CA 1
ATOM 718 C C . VAL A 1 94 ? 11.984 -2.853 -14.550 1.00 92.69 94 VAL A C 1
ATOM 720 O O . VAL A 1 94 ? 12.863 -1.996 -14.609 1.00 92.69 94 VAL A O 1
ATOM 723 N N . LEU A 1 95 ? 11.730 -3.693 -15.552 1.00 91.12 95 LEU A N 1
ATOM 724 C CA . LEU A 1 95 ? 12.304 -3.541 -16.886 1.00 91.12 95 LEU A CA 1
ATOM 725 C C . LEU A 1 95 ? 11.360 -2.674 -17.721 1.00 91.12 95 LEU A C 1
ATOM 727 O O . LEU A 1 95 ? 10.269 -3.110 -18.088 1.00 91.12 95 LEU A O 1
ATOM 731 N N . ALA A 1 96 ? 11.772 -1.442 -18.007 1.00 91.31 96 ALA A N 1
ATOM 732 C CA . ALA A 1 96 ? 11.022 -0.529 -18.860 1.00 91.31 96 ALA A CA 1
ATOM 733 C C . ALA A 1 96 ? 11.488 -0.628 -20.319 1.00 91.31 96 ALA A C 1
ATOM 735 O O . ALA A 1 96 ? 12.642 -0.946 -20.603 1.00 91.31 96 ALA A O 1
ATOM 736 N N . SER A 1 97 ? 10.576 -0.353 -21.254 1.00 92.06 97 SER A N 1
ATOM 737 C CA . SER A 1 97 ? 10.934 -0.242 -22.672 1.00 92.06 97 SER A CA 1
ATOM 738 C C . SER A 1 97 ? 11.811 0.984 -22.914 1.00 92.06 97 SER A C 1
ATOM 740 O O . SER A 1 97 ? 11.680 2.001 -22.230 1.00 92.06 97 SER A O 1
ATOM 742 N N . GLU A 1 98 ? 12.676 0.895 -23.921 1.00 90.81 98 GLU A N 1
ATOM 743 C CA . GLU A 1 98 ? 13.488 2.024 -24.363 1.00 90.81 98 GLU A CA 1
ATOM 744 C C . GLU A 1 98 ? 12.600 3.234 -24.699 1.00 90.81 98 GLU A C 1
ATOM 746 O O . GLU A 1 98 ? 11.558 3.099 -25.352 1.00 90.81 98 GLU A O 1
ATOM 751 N N . GLY A 1 99 ? 13.006 4.409 -24.213 1.00 91.12 99 GLY A N 1
ATOM 752 C CA . GLY A 1 99 ? 12.271 5.668 -24.362 1.00 91.12 99 GLY A CA 1
ATOM 753 C C . GLY A 1 99 ? 11.353 6.036 -23.190 1.00 91.12 99 GLY A C 1
ATOM 754 O O . GLY A 1 99 ? 10.821 7.144 -23.176 1.00 91.12 99 GLY A O 1
ATOM 755 N N . TYR A 1 100 ? 11.175 5.170 -22.184 1.00 92.12 100 TYR A N 1
ATOM 756 C CA . TYR A 1 100 ? 10.429 5.517 -20.965 1.00 92.12 100 TYR A CA 1
ATOM 757 C C . TYR A 1 100 ? 11.102 6.683 -20.201 1.00 92.12 100 TYR A C 1
ATOM 759 O O . TYR A 1 100 ? 12.331 6.692 -20.102 1.00 92.12 100 TYR A O 1
ATOM 767 N N . PRO A 1 101 ? 10.347 7.647 -19.626 1.00 92.69 101 PRO A N 1
ATOM 768 C CA . PRO A 1 101 ? 8.879 7.731 -19.531 1.00 92.69 101 PRO A CA 1
ATOM 769 C C . PRO A 1 101 ? 8.168 8.391 -20.726 1.00 92.69 101 PRO A C 1
ATOM 771 O O . PRO A 1 101 ? 6.961 8.607 -20.666 1.00 92.69 101 PRO A O 1
ATOM 774 N N . GLY A 1 102 ? 8.892 8.735 -21.794 1.00 92.38 102 GLY A N 1
ATOM 775 C CA . GLY A 1 102 ? 8.355 9.394 -22.985 1.00 92.38 102 GLY A CA 1
ATOM 776 C C . GLY A 1 102 ? 7.803 8.421 -24.032 1.00 92.38 102 GLY A C 1
ATOM 777 O O . GLY A 1 102 ? 7.117 7.445 -23.724 1.00 92.38 102 GLY A O 1
ATOM 778 N N . THR A 1 103 ? 8.083 8.696 -25.307 1.00 93.50 103 THR A N 1
ATOM 779 C CA . THR A 1 103 ? 7.644 7.836 -26.413 1.00 93.50 103 THR A CA 1
ATOM 780 C C . THR A 1 103 ? 8.407 6.517 -26.390 1.00 93.50 103 THR A C 1
ATOM 782 O O . THR A 1 103 ? 9.594 6.464 -26.701 1.00 93.50 103 THR A O 1
ATOM 785 N N . VAL A 1 104 ? 7.705 5.442 -26.042 1.00 92.62 104 VAL A N 1
ATOM 786 C CA . VAL A 1 104 ? 8.281 4.099 -25.943 1.00 92.62 104 VAL A CA 1
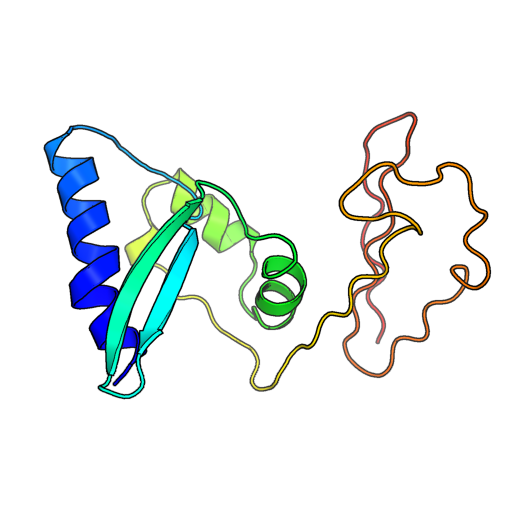ATOM 787 C C . VAL A 1 104 ? 8.235 3.350 -27.271 1.00 92.62 104 VAL A C 1
ATOM 789 O O . VAL A 1 104 ? 7.228 3.386 -27.987 1.00 92.62 104 VAL A O 1
ATOM 792 N N . GLN A 1 105 ? 9.291 2.593 -27.567 1.00 87.88 105 GLN A N 1
ATOM 793 C CA . GLN A 1 105 ? 9.250 1.619 -28.656 1.00 87.88 105 GLN A CA 1
ATOM 794 C C . GLN A 1 105 ? 8.397 0.410 -28.252 1.00 87.88 105 GLN A C 1
ATOM 796 O O . GLN A 1 105 ? 8.630 -0.231 -27.228 1.00 87.88 105 GLN A O 1
ATOM 801 N N . ARG A 1 106 ? 7.382 0.097 -29.063 1.00 88.31 106 ARG A N 1
ATOM 802 C CA . ARG A 1 106 ? 6.492 -1.056 -28.863 1.00 88.31 106 ARG A CA 1
ATOM 803 C C . ARG A 1 106 ? 6.857 -2.184 -29.821 1.00 88.31 106 ARG A C 1
ATOM 805 O O . ARG A 1 106 ? 7.366 -1.945 -30.907 1.00 88.31 106 ARG A O 1
ATOM 812 N N . GLY A 1 107 ? 6.518 -3.416 -29.443 1.00 87.25 107 GLY A N 1
ATOM 813 C CA . GLY A 1 107 ? 6.694 -4.592 -30.305 1.00 87.25 107 GLY A CA 1
ATOM 814 C C . GLY A 1 107 ? 8.079 -5.237 -30.236 1.00 87.25 107 GLY A C 1
ATOM 815 O O . GLY A 1 107 ? 8.300 -6.246 -30.901 1.00 87.25 107 GLY A O 1
ATOM 816 N N . SER A 1 108 ? 8.982 -4.715 -29.402 1.00 83.38 108 SER A N 1
ATOM 817 C CA . SER A 1 108 ? 10.273 -5.343 -29.126 1.00 83.38 108 SER A CA 1
ATOM 818 C C . SER A 1 108 ? 10.082 -6.756 -28.575 1.00 83.38 108 SER A C 1
ATOM 820 O O . SER A 1 108 ? 9.309 -6.988 -27.641 1.00 83.38 108 SER A O 1
ATOM 822 N N . LEU A 1 109 ? 10.785 -7.718 -29.169 1.00 87.25 109 LEU A N 1
ATOM 823 C CA . LEU A 1 109 ? 10.699 -9.115 -28.768 1.00 87.25 109 LEU A CA 1
ATOM 824 C C . LEU A 1 109 ? 11.400 -9.327 -27.420 1.00 87.25 109 LEU A C 1
ATOM 826 O O . LEU A 1 109 ? 12.622 -9.214 -27.327 1.00 87.25 109 LEU A O 1
ATOM 830 N N . LEU A 1 110 ? 10.639 -9.717 -26.396 1.00 85.25 110 LEU A N 1
ATOM 831 C CA . LEU A 1 110 ? 11.185 -10.155 -25.111 1.00 85.25 110 LEU A CA 1
ATOM 832 C C . LEU A 1 110 ? 11.747 -11.577 -25.243 1.00 85.25 110 LEU A C 1
ATOM 834 O O . LEU A 1 110 ? 11.008 -12.563 -25.237 1.00 85.25 110 LEU A O 1
ATOM 838 N N . ARG A 1 111 ? 13.070 -11.691 -25.383 1.00 85.38 111 ARG A N 1
ATOM 839 C CA . ARG A 1 111 ? 13.781 -12.981 -25.388 1.00 85.38 111 ARG A CA 1
ATOM 840 C C . ARG A 1 111 ? 14.125 -13.404 -23.955 1.00 85.38 111 ARG A C 1
ATOM 842 O O . ARG A 1 111 ? 14.325 -12.563 -23.091 1.00 85.38 111 ARG A O 1
ATOM 849 N N . GLY A 1 112 ? 14.203 -14.713 -23.699 1.00 80.44 112 GLY A N 1
ATOM 850 C CA . GLY A 1 112 ? 14.624 -15.255 -22.395 1.00 80.44 112 GLY A CA 1
ATOM 851 C C . GLY A 1 112 ? 13.528 -15.375 -21.325 1.00 80.44 112 GLY A C 1
ATOM 852 O O . GLY A 1 112 ? 13.796 -15.896 -20.249 1.00 80.44 112 GLY A O 1
ATOM 853 N N . TRP A 1 113 ? 12.283 -14.983 -21.620 1.00 74.38 113 TRP A N 1
ATOM 854 C CA . TRP A 1 113 ? 11.161 -15.059 -20.669 1.00 74.38 113 TRP A CA 1
ATOM 855 C C . TRP A 1 113 ? 10.644 -16.486 -20.400 1.00 74.38 113 TRP A C 1
ATOM 857 O O . TRP A 1 113 ? 9.963 -16.724 -19.411 1.00 74.38 113 TRP A O 1
ATOM 867 N N . ALA A 1 114 ? 10.963 -17.460 -21.259 1.00 69.44 114 ALA A N 1
ATOM 868 C CA . ALA A 1 114 ? 10.342 -18.791 -21.236 1.00 69.44 114 ALA A CA 1
ATOM 869 C C . ALA A 1 114 ? 10.616 -19.622 -19.964 1.00 69.44 114 ALA A C 1
ATOM 871 O O . ALA A 1 114 ? 9.916 -20.604 -19.725 1.00 69.44 114 ALA A O 1
ATOM 872 N N . LYS A 1 115 ? 11.625 -19.260 -19.161 1.00 62.22 115 LYS A N 1
ATOM 873 C CA . LYS A 1 115 ? 11.933 -19.911 -17.880 1.00 62.22 115 LYS A CA 1
ATOM 874 C C . LYS A 1 115 ? 12.475 -18.882 -16.884 1.00 62.22 115 LYS A C 1
ATOM 876 O O . LYS A 1 115 ? 13.698 -18.775 -16.753 1.00 62.22 115 LYS A O 1
ATOM 881 N N . PRO A 1 116 ? 11.621 -18.123 -16.178 1.00 59.88 116 PRO A N 1
ATOM 882 C CA . PRO A 1 116 ? 12.102 -17.347 -15.046 1.00 59.88 116 PRO A CA 1
ATOM 883 C C . PRO A 1 116 ? 12.692 -18.334 -14.031 1.00 59.88 116 PRO A C 1
ATOM 885 O O . PRO A 1 116 ? 11.990 -19.203 -13.515 1.00 59.88 116 PRO A O 1
ATOM 888 N N . ARG A 1 117 ? 14.007 -18.263 -13.788 1.00 55.25 117 ARG A N 1
ATOM 889 C CA . ARG A 1 117 ? 14.627 -19.037 -12.707 1.00 55.25 117 ARG A CA 1
ATOM 890 C C . ARG A 1 117 ? 14.196 -18.402 -11.398 1.00 55.25 117 ARG A C 1
ATOM 892 O O . ARG A 1 117 ? 14.715 -17.363 -11.007 1.00 55.25 117 ARG A O 1
ATOM 899 N N . VAL A 1 118 ? 13.246 -19.045 -10.741 1.00 56.81 118 VAL A N 1
ATOM 900 C CA . VAL A 1 118 ? 12.891 -18.745 -9.363 1.00 56.81 118 VAL A CA 1
ATOM 901 C C . VAL A 1 118 ? 14.042 -19.228 -8.472 1.00 56.81 118 VAL A C 1
ATOM 903 O O . VAL A 1 118 ? 14.339 -20.418 -8.423 1.00 56.81 118 VAL A O 1
ATOM 906 N N . TRP A 1 119 ? 14.746 -18.294 -7.831 1.00 41.28 119 TRP A N 1
ATOM 907 C CA . TRP A 1 119 ? 15.693 -18.586 -6.752 1.00 41.28 119 TRP A CA 1
ATOM 908 C C . TRP A 1 119 ? 14.976 -18.309 -5.422 1.00 41.28 119 TRP A C 1
ATOM 910 O O . TRP A 1 119 ? 14.814 -17.152 -5.045 1.00 41.28 119 TRP A O 1
ATOM 920 N N . GLY A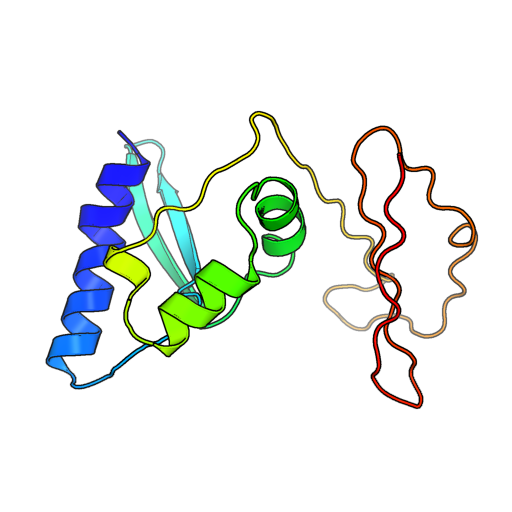 1 120 ? 14.505 -19.354 -4.732 1.00 55.16 120 GLY A N 1
ATOM 921 C CA . GLY A 1 120 ? 13.745 -19.243 -3.472 1.00 55.16 120 GLY A CA 1
ATOM 922 C C . GLY A 1 120 ? 12.223 -19.151 -3.670 1.00 55.16 120 GLY A C 1
ATOM 923 O O . GLY A 1 120 ? 11.705 -19.644 -4.661 1.00 55.16 120 GLY A O 1
ATOM 924 N N . ARG A 1 121 ? 11.482 -18.509 -2.751 1.00 51.94 121 ARG A N 1
ATOM 925 C CA . ARG A 1 121 ? 10.044 -18.210 -2.942 1.00 51.94 121 ARG A CA 1
ATOM 926 C C . ARG A 1 121 ? 9.875 -17.052 -3.929 1.00 51.94 121 ARG A C 1
ATOM 928 O O . ARG A 1 121 ? 9.764 -15.898 -3.527 1.00 51.94 121 ARG A O 1
ATOM 935 N N . GLY A 1 122 ? 9.906 -17.353 -5.221 1.00 47.31 122 GLY A N 1
ATOM 936 C CA . GLY A 1 122 ? 9.629 -16.393 -6.288 1.00 47.31 122 GLY A CA 1
ATOM 937 C C . GLY A 1 122 ? 8.263 -16.645 -6.910 1.00 47.31 122 GLY A C 1
ATOM 938 O O . GLY A 1 122 ? 7.924 -17.776 -7.245 1.00 47.31 122 GLY A O 1
ATOM 939 N N . TYR A 1 123 ? 7.495 -15.578 -7.102 1.00 50.88 123 TYR A N 1
ATOM 940 C CA . TYR A 1 123 ? 6.244 -15.625 -7.847 1.00 50.88 123 TYR A CA 1
ATOM 941 C C . TYR A 1 123 ? 6.488 -15.106 -9.261 1.00 50.88 123 TYR A C 1
ATOM 943 O O . TYR A 1 123 ? 6.954 -13.984 -9.455 1.00 50.88 123 TYR A O 1
ATOM 951 N N . SER A 1 124 ? 6.171 -15.924 -10.262 1.00 49.00 124 SER A N 1
ATOM 952 C CA . SER A 1 124 ? 6.034 -15.452 -11.637 1.00 49.00 124 SER A CA 1
ATOM 953 C C . SER A 1 124 ? 4.563 -15.134 -11.874 1.00 49.00 124 SER A C 1
ATOM 955 O O . SER A 1 124 ? 3.723 -16.030 -11.807 1.00 49.00 124 SER A O 1
ATOM 957 N N . MET A 1 125 ? 4.243 -13.864 -12.130 1.00 49.78 125 MET A N 1
ATOM 958 C CA . MET A 1 125 ? 2.918 -13.498 -12.624 1.00 49.78 125 MET A CA 1
ATOM 959 C C . MET A 1 125 ? 2.903 -13.621 -14.153 1.00 49.78 125 MET A C 1
ATOM 961 O O . MET A 1 125 ? 3.633 -12.885 -14.827 1.00 49.78 125 MET A O 1
ATOM 965 N N . PRO A 1 126 ? 2.113 -14.544 -14.729 1.00 49.31 126 PRO A N 1
ATOM 966 C CA . PRO A 1 126 ? 1.953 -14.615 -16.173 1.00 49.31 126 PRO A CA 1
ATOM 967 C C . PRO A 1 126 ? 1.184 -13.385 -16.663 1.00 49.31 126 PRO A C 1
ATOM 969 O O . PRO A 1 126 ? 0.217 -12.967 -16.039 1.00 49.31 126 PRO A O 1
ATOM 972 N N . ALA A 1 127 ? 1.585 -12.812 -17.798 1.00 47.31 127 ALA A N 1
ATOM 973 C CA . ALA A 1 127 ? 0.809 -11.745 -18.424 1.00 47.31 127 ALA A CA 1
ATOM 974 C C . ALA A 1 127 ? -0.602 -12.253 -18.803 1.00 47.31 127 ALA A C 1
ATOM 976 O O . ALA A 1 127 ? -0.724 -13.394 -19.266 1.00 47.31 127 ALA A O 1
ATOM 977 N N . PRO A 1 128 ? -1.658 -11.430 -18.659 1.00 51.88 128 PRO A N 1
ATOM 978 C CA . PRO A 1 128 ? -3.016 -11.836 -18.996 1.00 51.88 128 PRO A CA 1
ATOM 979 C C . PRO A 1 128 ? -3.141 -12.140 -20.489 1.00 51.88 128 PRO A C 1
ATOM 981 O O . PRO A 1 128 ? -2.495 -11.519 -21.343 1.00 51.88 128 PRO A O 1
ATOM 984 N N . ASN A 1 129 ? -4.005 -13.097 -20.823 1.00 64.44 129 ASN A N 1
ATOM 985 C CA . ASN A 1 129 ? -4.277 -13.430 -22.213 1.00 64.44 129 ASN A CA 1
ATOM 986 C C . ASN A 1 129 ? -4.915 -12.223 -22.920 1.00 64.44 129 ASN A C 1
ATOM 988 O O . ASN A 1 129 ? -6.022 -11.806 -22.586 1.00 64.44 129 ASN A O 1
ATOM 992 N N . LYS A 1 130 ? -4.242 -11.696 -23.951 1.00 53.69 130 LYS A N 1
ATOM 993 C CA . LYS A 1 130 ? -4.673 -10.496 -24.691 1.00 53.69 130 LYS A CA 1
ATOM 994 C C . LYS A 1 130 ? -6.048 -10.618 -25.366 1.00 53.69 130 LYS A C 1
ATOM 996 O O . LYS A 1 130 ? -6.614 -9.595 -25.728 1.00 53.69 130 LYS A O 1
ATOM 1001 N N . LYS A 1 131 ? -6.572 -11.835 -25.570 1.00 49.50 131 LYS A N 1
ATOM 1002 C CA . LYS A 1 131 ? -7.894 -12.076 -26.177 1.00 49.50 131 LYS A CA 1
ATOM 1003 C C . LYS A 1 131 ? -9.018 -12.234 -25.155 1.00 49.50 131 LYS A C 1
ATOM 1005 O O . LYS A 1 131 ? -10.151 -11.902 -25.472 1.00 49.50 131 LYS A O 1
ATOM 1010 N N . THR A 1 132 ? -8.726 -12.768 -23.971 1.00 61.56 132 THR A N 1
ATOM 1011 C CA . THR A 1 132 ? -9.756 -13.119 -22.979 1.00 61.56 132 THR A CA 1
ATOM 1012 C C . THR A 1 132 ? -9.672 -12.298 -21.695 1.00 61.56 132 THR A C 1
ATOM 1014 O O . THR A 1 132 ? -10.588 -12.362 -20.886 1.00 61.56 132 THR A O 1
ATOM 1017 N N . GLY A 1 133 ? -8.581 -11.558 -21.472 1.00 48.31 133 GLY A N 1
ATOM 1018 C CA . GLY A 1 133 ? -8.326 -10.810 -20.235 1.00 48.31 133 GLY A CA 1
ATOM 1019 C C . GLY A 1 133 ? -8.086 -11.689 -19.001 1.00 48.31 133 GLY A C 1
ATOM 1020 O O . GLY A 1 133 ? -7.821 -11.167 -17.922 1.00 48.31 133 GLY A O 1
ATOM 1021 N N . LEU A 1 134 ? -8.165 -13.015 -19.150 1.00 44.81 134 LEU A N 1
ATOM 1022 C CA . LEU A 1 134 ? -8.036 -13.975 -18.061 1.00 44.81 134 LEU A CA 1
ATOM 1023 C C . LEU A 1 134 ? -6.563 -14.212 -17.713 1.00 44.81 134 LEU A C 1
ATOM 1025 O O . LEU A 1 134 ? -5.706 -14.340 -18.596 1.00 44.81 134 LEU A O 1
ATOM 1029 N N . TRP A 1 135 ? -6.297 -14.293 -16.411 1.00 47.34 135 TRP A N 1
ATOM 1030 C CA . TRP A 1 135 ? -4.995 -14.627 -15.842 1.00 47.34 135 TRP A CA 1
ATOM 1031 C C . TRP A 1 135 ? -4.887 -16.139 -15.654 1.00 47.34 135 TRP A C 1
ATOM 1033 O O . TRP A 1 135 ? -5.809 -16.770 -15.138 1.00 47.34 135 TRP A O 1
ATOM 1043 N N . SER A 1 136 ? -3.760 -16.724 -16.057 1.00 49.66 136 SER A N 1
ATOM 1044 C CA . SER A 1 136 ? -3.437 -18.099 -15.666 1.00 49.66 136 SER A CA 1
ATOM 1045 C C . SER A 1 136 ? -3.046 -18.125 -14.184 1.00 49.66 136 SER A C 1
ATOM 1047 O O . SER A 1 136 ? -2.398 -17.178 -13.729 1.00 49.66 136 SER A O 1
ATOM 1049 N N . PRO A 1 137 ? -3.395 -19.182 -13.428 1.00 47.28 137 PRO A N 1
ATOM 1050 C CA . PRO A 1 137 ? -2.980 -19.293 -12.035 1.00 47.28 137 PRO A CA 1
ATOM 1051 C C . PRO A 1 137 ? -1.445 -19.261 -11.931 1.00 47.28 137 PRO A C 1
ATOM 1053 O O . PRO A 1 137 ? -0.765 -19.825 -12.798 1.00 47.28 137 PRO A O 1
ATOM 1056 N N . PRO A 1 138 ? -0.881 -18.594 -10.907 1.00 49.75 138 PRO A N 1
ATOM 1057 C CA . PRO A 1 138 ? 0.559 -18.583 -10.695 1.00 49.75 138 PRO A CA 1
ATOM 1058 C C . PRO A 1 138 ? 1.052 -20.013 -10.460 1.00 49.75 138 PRO A C 1
ATOM 1060 O O . PRO A 1 138 ? 0.470 -20.767 -9.680 1.00 49.75 138 PRO A O 1
ATOM 1063 N N . ALA A 1 139 ? 2.137 -20.394 -11.133 1.00 47.00 139 ALA A N 1
ATOM 1064 C CA . ALA A 1 139 ? 2.822 -21.638 -10.819 1.00 47.00 139 ALA A CA 1
ATOM 1065 C C . ALA A 1 139 ? 3.531 -21.458 -9.471 1.00 47.00 139 ALA A C 1
ATOM 1067 O O . ALA A 1 139 ? 4.478 -20.676 -9.370 1.00 47.00 139 ALA A O 1
ATOM 1068 N N . ALA A 1 140 ? 3.061 -22.152 -8.435 1.00 37.59 140 ALA A N 1
ATOM 1069 C CA . ALA A 1 140 ? 3.785 -22.248 -7.176 1.00 37.59 140 ALA A CA 1
ATOM 1070 C C . ALA A 1 140 ? 5.077 -23.042 -7.427 1.00 37.59 140 ALA A C 1
ATOM 1072 O O . ALA A 1 140 ? 5.032 -24.236 -7.720 1.00 37.59 140 ALA A O 1
ATOM 1073 N N . GLY A 1 141 ? 6.225 -22.367 -7.378 1.00 40.97 141 GLY A N 1
ATOM 1074 C CA . GLY A 1 141 ? 7.517 -23.041 -7.296 1.00 40.97 141 GLY A CA 1
ATOM 1075 C C . GLY A 1 141 ? 7.726 -23.552 -5.873 1.00 40.97 141 GLY A C 1
ATOM 1076 O O . GLY A 1 141 ? 7.564 -22.775 -4.931 1.00 40.97 141 GLY A O 1
ATOM 1077 N N . CYS A 1 142 ? 8.042 -24.843 -5.731 1.00 31.88 142 CYS A N 1
ATOM 1078 C CA . CYS A 1 142 ? 8.603 -25.404 -4.499 1.00 31.88 142 CYS A CA 1
ATOM 1079 C C . CYS A 1 142 ? 9.935 -24.736 -4.140 1.00 31.88 142 CYS A C 1
ATOM 1081 O O . CYS A 1 142 ? 10.720 -24.454 -5.076 1.00 31.88 142 CYS A O 1
#

Radius of gyration: 18.98 Å; chains: 1; bounding box: 36×42×47 Å

Foldseek 3Di:
DLVVCCCVPPVVVVVVVCVVVVHPQFADWDWDWDQDPVRDIDTPDTDSYDDVPVCVWQVLQWPDDVVVCNVCSVVVNNVVDDTDTHDDGGDDDDDDAPPPPHDGDPDDDDPPPPDDPDDPQDWDFDDADPVPSDTDDIDGDD